Protein AF-A0A399P6M3-F1 (afdb_monomer_lite)

InterPro domains:
  IPR000073 Alpha/beta hydrolase fold-1 [PF12697] (4-163)
  IPR029058 Alpha/Beta hydrolase fold [G3DSA:3.40.50.1820] (1-167)
  IPR029058 Alpha/Beta hydrolase fold [SSF53474] (3-167)

Sequence (172 aa):
ADAVTRAVADAGVARPALAIGHSFGGIVLGEAFPERRPEVVVYVDAPLAPGGGGDPVEIQAAYERDRRNRTAEALRISRPEYSDRDREVEGRAAERFDPATAAALAAVPSYAWQPEPGSIVVRADPSRFVSAEEAARLAASGVDVRGIPGAAHSVWYSHFDAFTSALPEAFG

Foldseek 3Di:
DPVLQVVCVVVVCQEALEDEAAAVRLVSLLPHAPPHYHVAYEYQLYAQWQQAADDLVVQLVVLVVVLVQLALVNCVVVPVLFDSVVSHVSNVVSVVDRSNVVSVVRNPHTDRHADAARYEYEYEVCGPRQHPVNLVVNVVRRYHYHYDYPADSPRCRRPVPSVLVSCVVVND

Radius of gyration: 16.28 Å; chains: 1; bounding box: 40×36×37 Å

Structure (mmCIF, N/CA/C/O backbone):
data_AF-A0A399P6M3-F1
#
_entry.id   AF-A0A399P6M3-F1
#
loop_
_atom_site.group_PDB
_atom_site.id
_atom_site.type_symbol
_atom_site.label_atom_id
_atom_site.label_alt_id
_atom_site.label_comp_id
_atom_site.label_asym_id
_atom_site.label_entity_id
_atom_site.label_seq_id
_atom_site.pdbx_PDB_ins_code
_atom_site.Cartn_x
_atom_site.Cartn_y
_atom_site.Cartn_z
_atom_site.occupancy
_atom_site.B_iso_or_equiv
_atom_site.auth_seq_id
_atom_site.auth_comp_id
_atom_site.auth_asym_id
_atom_site.auth_atom_id
_atom_site.pdbx_PDB_model_num
ATOM 1 N N . ALA A 1 1 ? -11.723 11.426 -5.548 1.00 58.69 1 ALA A N 1
ATOM 2 C CA . ALA A 1 1 ? -13.081 11.084 -5.100 1.00 58.69 1 ALA A CA 1
ATOM 3 C C . ALA A 1 1 ? -13.962 10.457 -6.192 1.00 58.69 1 ALA A C 1
ATOM 5 O O . ALA A 1 1 ? -13.912 9.245 -6.357 1.00 58.69 1 ALA A O 1
ATOM 6 N N . ASP A 1 2 ? -14.719 11.231 -6.980 1.00 66.69 2 ASP A N 1
ATOM 7 C CA . ASP A 1 2 ? -15.943 10.758 -7.665 1.00 66.69 2 ASP A CA 1
ATOM 8 C C . ASP A 1 2 ? -15.811 9.519 -8.561 1.00 66.69 2 ASP A C 1
ATOM 10 O O . ASP A 1 2 ? -16.675 8.643 -8.535 1.00 66.69 2 ASP A O 1
ATOM 14 N N . ALA A 1 3 ? -14.744 9.423 -9.358 1.00 67.88 3 ALA A N 1
ATOM 15 C CA . ALA A 1 3 ? -14.532 8.274 -10.240 1.00 67.88 3 ALA A CA 1
ATOM 16 C C . ALA A 1 3 ? -14.269 6.976 -9.454 1.00 67.88 3 ALA A C 1
ATOM 18 O O . ALA A 1 3 ? -14.783 5.921 -9.817 1.00 67.88 3 ALA A O 1
ATOM 19 N N . VAL A 1 4 ? -13.514 7.066 -8.353 1.00 69.19 4 VAL A N 1
ATOM 20 C CA . VAL A 1 4 ? -13.221 5.935 -7.459 1.00 69.19 4 VAL A CA 1
ATOM 21 C C . VAL A 1 4 ? -14.487 5.493 -6.734 1.00 69.19 4 VAL A C 1
ATOM 23 O O . VAL A 1 4 ? -14.824 4.311 -6.745 1.00 69.19 4 VAL A O 1
ATOM 26 N N . THR A 1 5 ? -15.228 6.444 -6.164 1.00 71.69 5 THR A N 1
ATOM 27 C CA . THR A 1 5 ? -16.492 6.173 -5.470 1.00 71.69 5 THR A CA 1
ATOM 28 C C . THR A 1 5 ? -17.506 5.512 -6.403 1.00 71.69 5 THR A C 1
ATOM 30 O O . THR A 1 5 ? -18.138 4.526 -6.028 1.00 71.69 5 THR A O 1
ATOM 33 N N . ARG A 1 6 ? -17.626 6.001 -7.646 1.00 74.31 6 ARG A N 1
ATOM 34 C CA . ARG A 1 6 ? -18.516 5.414 -8.654 1.00 74.31 6 ARG A CA 1
ATOM 35 C C . ARG A 1 6 ? -18.097 3.997 -9.034 1.00 74.31 6 ARG A C 1
ATOM 37 O O . ARG A 1 6 ? -18.945 3.120 -9.034 1.00 74.31 6 ARG A O 1
ATOM 44 N N . ALA A 1 7 ? -16.810 3.754 -9.283 1.00 75.88 7 ALA A N 1
ATOM 45 C CA . ALA A 1 7 ? -16.322 2.420 -9.631 1.00 75.88 7 ALA A CA 1
ATOM 46 C C . ALA A 1 7 ? -16.613 1.381 -8.531 1.00 75.88 7 ALA A C 1
ATOM 48 O O . ALA A 1 7 ? -17.008 0.254 -8.827 1.00 75.88 7 ALA A O 1
ATOM 49 N N . VAL A 1 8 ? -16.462 1.764 -7.260 1.00 73.56 8 VAL A N 1
ATOM 50 C CA . VAL A 1 8 ? -16.793 0.897 -6.117 1.00 73.56 8 VAL A CA 1
ATOM 51 C C . VAL A 1 8 ? -18.305 0.680 -5.991 1.00 73.56 8 VAL A C 1
ATOM 53 O O . VAL A 1 8 ? -18.743 -0.445 -5.745 1.00 73.56 8 VAL A O 1
ATOM 56 N N . ALA A 1 9 ? -19.108 1.726 -6.202 1.00 76.25 9 ALA A N 1
ATOM 57 C CA . ALA A 1 9 ? -20.565 1.624 -6.193 1.00 76.25 9 ALA A CA 1
ATOM 58 C C . ALA A 1 9 ? -21.094 0.727 -7.329 1.00 76.25 9 ALA A C 1
ATOM 60 O O . ALA A 1 9 ? -21.944 -0.128 -7.083 1.00 76.25 9 ALA A O 1
ATOM 61 N N . ASP A 1 10 ? -20.549 0.867 -8.541 1.00 82.19 10 ASP A N 1
ATOM 62 C CA . ASP A 1 10 ? -20.900 0.065 -9.720 1.00 82.19 10 ASP A CA 1
ATOM 63 C C . ASP A 1 10 ? -20.536 -1.416 -9.532 1.00 82.19 10 ASP A C 1
ATOM 65 O O . ASP A 1 10 ? -21.224 -2.300 -10.042 1.00 82.19 10 ASP A O 1
ATOM 69 N N . ALA A 1 11 ? -19.498 -1.708 -8.740 1.00 78.50 11 ALA A N 1
ATOM 70 C CA . ALA A 1 11 ? -19.150 -3.069 -8.335 1.00 78.50 11 ALA A CA 1
ATOM 71 C C . ALA A 1 11 ? -20.144 -3.684 -7.322 1.00 78.50 11 ALA A C 1
ATOM 73 O O . ALA A 1 11 ? -19.997 -4.847 -6.947 1.00 78.50 11 ALA A O 1
ATOM 74 N N . GLY A 1 12 ? -21.149 -2.927 -6.862 1.00 77.81 12 GLY A N 1
ATOM 75 C CA . GLY A 1 12 ? -22.188 -3.394 -5.940 1.00 77.81 12 GLY A CA 1
ATOM 76 C C . GLY A 1 12 ? -21.738 -3.506 -4.480 1.00 77.81 12 GLY A C 1
ATOM 77 O O . GLY A 1 12 ? -22.454 -4.078 -3.654 1.00 77.81 12 GLY A O 1
ATOM 78 N N . VAL A 1 13 ? -20.568 -2.965 -4.129 1.00 72.19 13 VAL A N 1
ATOM 79 C CA . VAL A 1 13 ? -20.014 -3.041 -2.771 1.00 72.19 13 VAL A CA 1
ATOM 80 C C . VAL A 1 13 ? -20.572 -1.894 -1.928 1.00 72.19 13 VAL A C 1
ATOM 82 O O . VAL A 1 13 ? -20.032 -0.793 -1.899 1.00 72.19 13 VAL A O 1
ATOM 85 N N . ALA A 1 14 ? -21.688 -2.144 -1.240 1.00 70.62 14 ALA A N 1
ATOM 86 C CA . ALA A 1 14 ? -22.401 -1.094 -0.509 1.00 70.62 14 ALA A CA 1
ATOM 87 C C . ALA A 1 14 ? -21.795 -0.751 0.868 1.00 70.62 14 ALA A C 1
ATOM 89 O O . ALA A 1 14 ? -21.841 0.412 1.268 1.00 70.62 14 ALA A O 1
ATOM 90 N N . ARG A 1 15 ? -21.289 -1.751 1.606 1.00 78.44 15 ARG A N 1
ATOM 91 C CA . ARG A 1 15 ? -20.587 -1.600 2.896 1.00 78.44 15 ARG A CA 1
ATOM 92 C C . ARG A 1 15 ? -19.840 -2.902 3.223 1.00 78.44 15 ARG A C 1
ATOM 94 O O . ARG A 1 15 ? -20.458 -3.826 3.750 1.00 78.44 15 ARG A O 1
ATOM 101 N N . PRO A 1 16 ? -18.562 -3.035 2.851 1.00 85.56 16 PRO A N 1
ATOM 102 C CA . PRO A 1 16 ? -17.833 -4.268 3.107 1.00 85.56 16 PRO A CA 1
ATOM 103 C C . PRO A 1 16 ? -17.510 -4.385 4.604 1.00 85.56 16 PRO A C 1
ATOM 105 O O . PRO A 1 16 ? -17.270 -3.378 5.265 1.00 85.56 16 PRO A O 1
ATOM 108 N N . ALA A 1 17 ? -17.477 -5.605 5.140 1.00 89.94 17 ALA A N 1
ATOM 109 C CA . ALA A 1 17 ? -17.019 -5.829 6.516 1.00 89.94 17 ALA A CA 1
ATOM 110 C C . ALA A 1 17 ? -15.537 -5.439 6.678 1.00 89.94 17 ALA A C 1
ATOM 112 O O . ALA A 1 17 ? -15.135 -4.876 7.688 1.00 89.94 17 ALA A O 1
ATOM 113 N N . LEU A 1 18 ? -14.735 -5.659 5.636 1.00 92.00 18 LEU A N 1
ATOM 114 C CA . LEU A 1 18 ? -13.305 -5.392 5.613 1.00 92.00 18 LEU A CA 1
ATOM 115 C C . LEU A 1 18 ? -12.912 -4.771 4.275 1.00 92.00 18 LEU A C 1
ATOM 117 O O . LEU A 1 18 ? -13.342 -5.239 3.219 1.00 92.00 18 LEU A O 1
ATOM 121 N N . ALA A 1 19 ? -12.054 -3.758 4.313 1.00 92.25 19 ALA A N 1
ATOM 122 C CA . ALA A 1 19 ? -11.425 -3.209 3.125 1.00 92.25 19 ALA A CA 1
ATOM 123 C C . ALA A 1 19 ? -9.917 -3.044 3.335 1.00 92.25 19 ALA A C 1
ATOM 125 O O . ALA A 1 19 ? -9.482 -2.471 4.333 1.00 92.25 19 ALA A O 1
ATOM 126 N N . ILE A 1 20 ? -9.129 -3.544 2.379 1.00 94.12 20 ILE A N 1
ATOM 127 C CA . ILE A 1 20 ? -7.665 -3.505 2.413 1.00 94.12 20 ILE A CA 1
ATOM 128 C C . ILE A 1 20 ? -7.159 -2.760 1.178 1.00 94.12 20 ILE A C 1
ATOM 130 O O . ILE A 1 20 ? -7.497 -3.121 0.051 1.00 94.12 20 ILE A O 1
ATOM 134 N N . GLY A 1 21 ? -6.330 -1.740 1.387 1.00 92.50 21 GLY A N 1
ATOM 135 C CA . GLY A 1 21 ? -5.700 -0.965 0.324 1.00 92.50 21 GLY A CA 1
ATOM 136 C C . GLY A 1 21 ? -4.182 -0.982 0.455 1.00 92.50 21 GLY A C 1
ATOM 137 O O . GLY A 1 21 ? -3.642 -0.465 1.429 1.00 92.50 21 GLY A O 1
ATOM 138 N N . HIS A 1 22 ? -3.482 -1.553 -0.528 1.00 94.12 22 HIS A N 1
ATOM 139 C CA . HIS A 1 22 ? -2.015 -1.543 -0.582 1.00 94.12 22 HIS A CA 1
ATOM 140 C C . HIS A 1 22 ? -1.492 -0.421 -1.461 1.00 94.12 22 HIS A C 1
ATOM 142 O O . HIS A 1 22 ? -2.005 -0.229 -2.563 1.00 94.12 22 HIS A O 1
ATOM 148 N N . SER A 1 23 ? -0.424 0.253 -1.023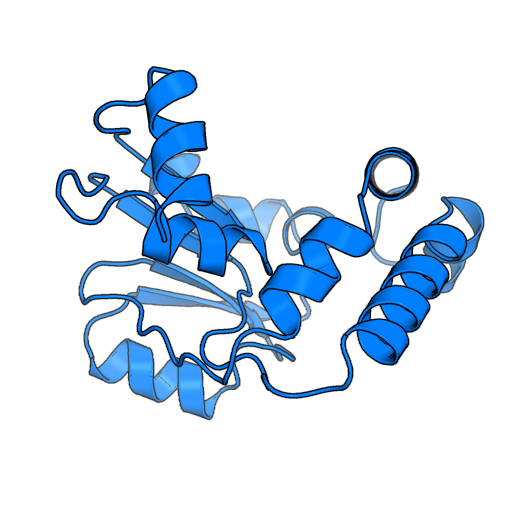 1.00 90.19 23 SER A N 1
ATOM 149 C CA . SER A 1 23 ? 0.267 1.253 -1.835 1.00 90.19 23 SER A CA 1
ATOM 150 C C . SER A 1 23 ? -0.736 2.285 -2.365 1.00 90.19 23 SER A C 1
ATOM 152 O O . SER A 1 23 ? -1.510 2.871 -1.609 1.00 90.19 23 SER A O 1
ATOM 154 N N . PHE A 1 24 ? -0.794 2.442 -3.681 1.00 83.25 24 PHE A N 1
ATOM 155 C CA . PHE A 1 24 ? -1.758 3.275 -4.373 1.00 83.25 24 PHE A CA 1
ATOM 156 C C . PHE A 1 24 ? -3.235 2.919 -4.076 1.00 83.25 24 PHE A C 1
ATOM 158 O O . PHE A 1 24 ? -4.084 3.801 -3.964 1.00 83.25 24 PHE A O 1
ATOM 165 N N . GLY A 1 25 ? -3.549 1.641 -3.854 1.00 86.00 25 GLY A N 1
ATOM 166 C CA . GLY A 1 25 ? -4.877 1.185 -3.438 1.00 86.00 25 GLY A CA 1
ATOM 167 C C . GLY A 1 25 ? -5.310 1.698 -2.059 1.00 86.00 25 GLY A C 1
ATOM 168 O O . GLY A 1 25 ? -6.507 1.773 -1.798 1.00 86.00 25 GLY A O 1
ATOM 169 N N . GLY A 1 26 ? -4.374 2.104 -1.192 1.00 87.69 26 GLY A N 1
ATOM 170 C CA . GLY A 1 26 ? -4.699 2.773 0.072 1.00 87.69 26 GLY A CA 1
ATOM 171 C C . GLY A 1 26 ? -5.315 4.159 -0.136 1.00 87.69 26 GLY A C 1
ATOM 172 O O . GLY A 1 26 ? -6.294 4.497 0.523 1.00 87.69 26 GLY A O 1
ATOM 173 N N . ILE A 1 27 ? -4.823 4.914 -1.126 1.00 81.00 27 ILE A N 1
ATOM 174 C CA . ILE A 1 27 ? -5.398 6.213 -1.513 1.00 81.00 27 ILE A CA 1
ATOM 175 C C . ILE A 1 27 ? -6.820 6.012 -2.047 1.00 81.00 27 ILE A C 1
ATOM 177 O O . ILE A 1 27 ? -7.755 6.690 -1.629 1.00 81.00 27 ILE A O 1
ATOM 181 N N . VAL A 1 28 ? -6.993 5.035 -2.945 1.00 81.38 28 VAL A N 1
ATOM 182 C CA . VAL A 1 28 ? -8.309 4.662 -3.491 1.00 81.38 28 VAL A CA 1
ATOM 183 C C . VAL A 1 28 ? -9.275 4.314 -2.356 1.00 81.38 28 VAL A C 1
ATOM 185 O O . VAL A 1 28 ? -10.414 4.773 -2.356 1.00 81.38 28 VAL A O 1
ATOM 188 N N . LEU A 1 29 ? -8.817 3.547 -1.364 1.00 84.81 29 LEU A N 1
ATOM 189 C CA . LEU A 1 29 ? -9.625 3.140 -0.221 1.00 84.81 29 LEU A CA 1
ATOM 190 C C . LEU A 1 29 ? -10.076 4.323 0.653 1.00 84.81 29 LEU A C 1
ATOM 192 O O . LEU A 1 29 ? -11.254 4.381 1.014 1.00 84.81 29 LEU A O 1
ATOM 196 N N . GLY A 1 30 ? -9.186 5.275 0.954 1.00 78.88 30 GLY A N 1
ATOM 197 C CA . GLY A 1 30 ? -9.536 6.471 1.734 1.00 78.88 30 GLY A CA 1
ATOM 198 C C . GLY A 1 30 ? -10.691 7.269 1.107 1.00 78.88 30 GLY A C 1
ATOM 199 O O . GLY A 1 30 ? -11.605 7.726 1.803 1.00 78.88 30 GLY A O 1
ATOM 200 N N . GLU A 1 31 ? -10.706 7.324 -0.225 1.00 78.50 31 GLU A N 1
ATOM 201 C CA . GLU A 1 31 ? -11.684 8.047 -1.047 1.00 78.50 31 GLU A CA 1
ATOM 202 C C . GLU A 1 31 ? -12.976 7.259 -1.334 1.00 78.50 31 GLU A C 1
ATOM 204 O O . GLU A 1 31 ? -14.007 7.846 -1.667 1.00 78.50 31 GLU A O 1
ATOM 209 N N . ALA A 1 32 ? -12.944 5.928 -1.250 1.00 77.94 32 ALA A N 1
ATOM 210 C CA . ALA A 1 32 ? -14.012 5.073 -1.772 1.00 77.94 32 ALA A CA 1
ATOM 211 C C . ALA A 1 32 ? -15.296 5.067 -0.927 1.00 77.94 32 ALA A C 1
ATOM 213 O O . ALA A 1 32 ? -16.378 4.846 -1.470 1.00 77.94 32 ALA A O 1
ATOM 214 N N . PHE A 1 33 ? -15.202 5.312 0.385 1.00 76.50 33 PHE A N 1
ATOM 215 C CA . PHE A 1 33 ? -16.311 5.066 1.321 1.00 76.50 33 PHE A CA 1
ATOM 216 C C . PHE A 1 33 ? -16.683 6.258 2.225 1.00 76.50 33 PHE A C 1
ATOM 218 O O . PHE A 1 33 ? -16.825 6.054 3.432 1.00 76.50 33 PHE A O 1
ATOM 225 N N . PRO A 1 34 ? -16.862 7.489 1.706 1.00 69.19 34 PRO A N 1
ATOM 226 C CA . PRO A 1 34 ? -17.077 8.677 2.540 1.00 69.19 34 PRO A CA 1
A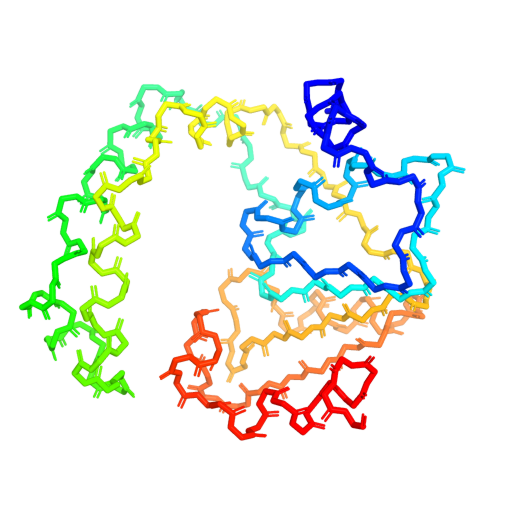TOM 227 C C . PRO A 1 34 ? -18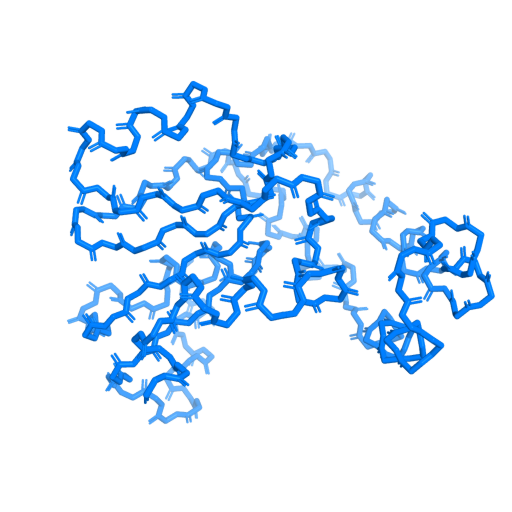.311 8.581 3.454 1.00 69.19 34 PRO A C 1
ATOM 229 O O . PRO A 1 34 ? -18.270 9.071 4.577 1.00 69.19 34 PRO A O 1
ATOM 232 N N . GLU A 1 35 ? -19.376 7.900 3.015 1.00 69.75 35 GLU A N 1
ATOM 233 C CA . GLU A 1 35 ? -20.656 7.814 3.743 1.00 69.75 35 GLU A CA 1
ATOM 234 C C . GLU A 1 35 ? -20.951 6.428 4.348 1.00 69.75 35 GLU A C 1
ATOM 236 O O . GLU A 1 35 ? -21.829 6.290 5.199 1.00 69.75 35 GLU A O 1
ATOM 241 N N . ARG A 1 36 ? -20.251 5.374 3.905 1.00 69.56 36 ARG A N 1
ATOM 242 C CA . ARG A 1 36 ? -20.524 3.973 4.284 1.00 69.56 36 ARG A CA 1
ATOM 243 C C . ARG A 1 36 ? -19.233 3.239 4.597 1.00 69.56 36 ARG A C 1
ATOM 245 O O . ARG A 1 36 ? -18.791 2.377 3.839 1.00 69.56 36 ARG A O 1
ATOM 252 N N . ARG A 1 37 ? -18.614 3.625 5.711 1.00 77.12 37 ARG A N 1
ATOM 253 C CA . ARG A 1 37 ? -17.315 3.085 6.104 1.00 77.12 37 ARG A CA 1
ATOM 254 C C . ARG A 1 37 ? -17.393 1.565 6.327 1.00 77.12 37 ARG A C 1
ATOM 256 O O . ARG A 1 37 ? -18.376 1.089 6.921 1.00 77.12 37 ARG A O 1
ATOM 263 N N . PRO A 1 38 ? -16.379 0.823 5.847 1.00 87.44 38 PRO A N 1
ATOM 264 C CA . PRO A 1 38 ? -16.175 -0.564 6.232 1.00 87.44 38 PRO A CA 1
ATOM 265 C C . PRO A 1 38 ? -16.076 -0.703 7.753 1.00 87.44 38 PRO A C 1
ATOM 267 O O . PRO A 1 38 ? -15.751 0.267 8.438 1.00 87.44 38 PRO A O 1
ATOM 270 N N . GLU A 1 39 ? -16.355 -1.893 8.281 1.00 89.50 39 GLU A N 1
ATOM 271 C CA . GLU A 1 39 ? -16.184 -2.147 9.720 1.00 89.50 39 GLU A CA 1
ATOM 272 C C . GLU A 1 39 ? -14.700 -2.173 10.095 1.00 89.50 39 GLU A C 1
ATOM 274 O O . GLU A 1 39 ? -14.314 -1.616 11.119 1.00 89.50 39 GLU A O 1
ATOM 279 N N . VAL A 1 40 ? -13.868 -2.745 9.220 1.00 93.31 40 VAL A N 1
ATOM 280 C CA . VAL A 1 40 ? -12.411 -2.761 9.349 1.00 93.31 40 VAL A CA 1
ATOM 281 C C . VAL A 1 40 ? -11.775 -2.160 8.099 1.00 93.31 40 VAL A C 1
ATOM 283 O O . VAL A 1 40 ? -12.072 -2.556 6.968 1.00 93.31 40 VAL A O 1
ATOM 286 N N . VAL A 1 41 ? -10.870 -1.205 8.302 1.00 94.19 41 VAL A N 1
ATOM 287 C CA . VAL A 1 41 ? -10.121 -0.536 7.233 1.00 94.19 41 VAL A CA 1
ATOM 288 C C . VAL A 1 41 ? -8.635 -0.760 7.462 1.00 94.19 41 VAL A C 1
ATOM 290 O O . VAL A 1 41 ? -8.114 -0.440 8.530 1.00 94.19 41 VAL A O 1
ATOM 293 N N . VAL A 1 42 ? -7.958 -1.301 6.452 1.00 95.75 42 VAL A N 1
ATOM 294 C CA . VAL A 1 42 ? -6.542 -1.658 6.526 1.00 95.75 42 VAL A CA 1
ATOM 295 C C . VAL A 1 42 ? -5.778 -1.001 5.389 1.00 95.75 42 VAL A C 1
ATOM 297 O O . VAL A 1 42 ? -6.077 -1.204 4.211 1.00 95.75 42 VAL A O 1
ATOM 300 N N . TYR A 1 43 ? -4.733 -0.268 5.740 1.00 95.31 43 TYR A N 1
ATOM 301 C CA . TYR A 1 43 ? -3.812 0.327 4.786 1.00 95.31 43 TYR A CA 1
ATOM 302 C C . TYR A 1 43 ? -2.478 -0.403 4.849 1.00 95.31 43 TYR A C 1
ATOM 304 O O . TYR A 1 43 ? -1.854 -0.481 5.905 1.00 95.31 43 TYR A O 1
ATOM 312 N N . VAL A 1 44 ? -2.039 -0.951 3.719 1.00 97.31 44 VAL A N 1
ATOM 313 C CA . VAL A 1 44 ? -0.802 -1.731 3.635 1.00 97.31 44 VAL A CA 1
ATOM 314 C C . VAL A 1 44 ? 0.257 -0.918 2.902 1.00 97.31 44 VAL A C 1
ATOM 316 O O . VAL A 1 44 ? 0.173 -0.715 1.693 1.00 97.31 44 VAL A O 1
ATOM 319 N N . ASP A 1 45 ? 1.248 -0.440 3.646 1.00 95.69 45 ASP A N 1
ATOM 320 C CA . ASP A 1 45 ? 2.414 0.307 3.167 1.00 95.69 45 ASP A CA 1
ATOM 321 C C . ASP A 1 45 ? 2.051 1.434 2.175 1.00 95.69 45 ASP A C 1
ATOM 323 O O . ASP A 1 45 ? 2.712 1.640 1.156 1.00 95.69 45 ASP A O 1
ATOM 327 N N . ALA A 1 46 ? 0.939 2.124 2.446 1.00 92.06 46 ALA A N 1
ATOM 328 C CA . ALA A 1 46 ? 0.359 3.132 1.569 1.00 92.06 46 ALA A CA 1
ATOM 329 C C . ALA A 1 46 ? 0.966 4.526 1.816 1.00 92.06 46 ALA A C 1
ATOM 331 O O . ALA A 1 46 ? 1.168 4.907 2.970 1.00 92.06 46 ALA A O 1
ATOM 332 N N . PRO A 1 47 ? 1.234 5.322 0.764 1.00 86.50 47 PRO A N 1
ATOM 333 C CA . PRO A 1 47 ? 1.651 6.709 0.929 1.00 86.50 47 PRO A CA 1
ATOM 334 C C . PRO A 1 47 ? 0.491 7.563 1.460 1.00 86.50 47 PRO A C 1
ATOM 336 O O . PRO A 1 47 ? -0.551 7.683 0.813 1.00 86.50 47 PRO A O 1
ATOM 339 N N . LEU A 1 48 ? 0.694 8.173 2.629 1.00 79.06 48 LEU A N 1
ATOM 340 C CA . LEU A 1 48 ? -0.303 9.023 3.304 1.00 79.06 48 LEU A CA 1
ATOM 341 C C . LEU A 1 48 ? -0.218 10.488 2.866 1.00 79.06 48 LEU A C 1
ATOM 343 O O . LEU A 1 48 ? -1.216 11.197 2.787 1.00 79.06 48 LEU A O 1
ATOM 347 N N . ALA A 1 49 ? 0.990 10.920 2.512 1.00 75.06 49 ALA A N 1
ATOM 348 C CA . ALA A 1 49 ? 1.267 12.205 1.891 1.00 75.06 49 ALA A CA 1
ATOM 349 C C . ALA A 1 49 ? 2.073 11.965 0.607 1.00 75.06 49 ALA A C 1
ATOM 351 O O . ALA A 1 49 ? 3.287 12.190 0.591 1.00 75.06 49 ALA A O 1
ATOM 352 N N . PRO A 1 50 ? 1.451 11.429 -0.462 1.00 65.69 50 PRO A N 1
ATOM 353 C CA . PRO A 1 50 ? 2.137 11.320 -1.740 1.00 65.69 50 PRO A CA 1
ATOM 354 C C . PRO A 1 50 ? 2.604 12.718 -2.163 1.00 65.69 50 PRO A C 1
ATOM 356 O O . PRO A 1 50 ? 1.849 13.689 -2.082 1.00 65.69 50 PRO A O 1
ATOM 359 N N . GLY A 1 51 ? 3.868 12.828 -2.579 1.00 62.62 51 GLY A N 1
ATOM 360 C CA . GLY A 1 51 ? 4.396 14.053 -3.170 1.00 62.62 51 GLY A CA 1
ATOM 361 C C . GLY A 1 51 ? 3.655 14.327 -4.474 1.00 62.62 51 GLY A C 1
ATOM 362 O O . GLY A 1 51 ? 4.008 13.766 -5.505 1.00 62.62 51 GLY A O 1
ATOM 363 N N . GLY A 1 52 ? 2.586 15.115 -4.400 1.00 63.34 52 GLY A N 1
ATOM 364 C CA . GLY A 1 52 ? 1.818 15.542 -5.562 1.00 63.34 52 GLY A CA 1
ATOM 365 C C . GLY A 1 52 ? 2.512 16.676 -6.314 1.00 63.34 52 GLY A C 1
ATOM 366 O O . GLY A 1 52 ? 3.492 17.256 -5.843 1.00 63.34 52 GLY A O 1
ATOM 367 N N . GLY A 1 53 ? 1.973 17.017 -7.484 1.00 62.91 53 GLY A N 1
ATOM 368 C CA . GLY A 1 53 ? 2.398 18.190 -8.257 1.00 62.91 53 GLY A CA 1
ATOM 369 C C . GLY A 1 53 ? 3.635 18.004 -9.143 1.00 62.91 53 GLY A C 1
ATOM 370 O O . GLY A 1 53 ? 4.166 18.996 -9.638 1.00 62.91 53 GLY A O 1
ATOM 371 N N . GLY A 1 54 ? 4.095 16.768 -9.357 1.00 72.69 54 GLY A N 1
ATOM 372 C CA . GLY A 1 54 ? 5.054 16.472 -10.427 1.00 72.69 54 GLY A CA 1
ATOM 373 C C . GLY A 1 54 ? 4.406 16.560 -11.813 1.00 72.69 54 GLY A C 1
ATOM 374 O O . GLY A 1 54 ? 3.181 16.489 -11.932 1.00 72.69 54 GLY A O 1
ATOM 375 N N . ASP A 1 55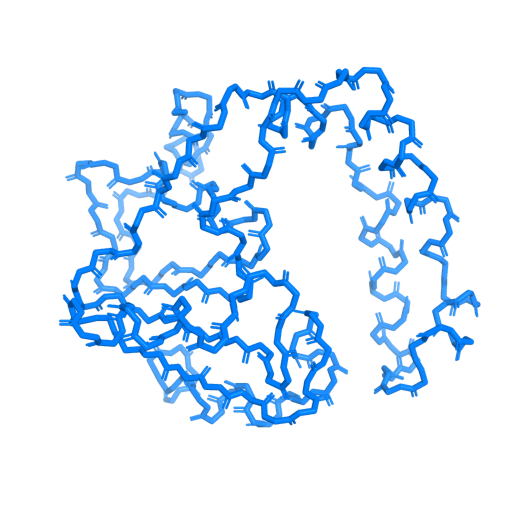 ? 5.218 16.703 -12.864 1.00 84.38 55 ASP A N 1
ATOM 376 C CA . ASP A 1 55 ? 4.724 16.700 -14.244 1.00 84.38 55 ASP A CA 1
ATOM 377 C C . ASP A 1 55 ? 4.061 15.337 -14.554 1.00 84.38 55 ASP A C 1
ATOM 379 O O . ASP A 1 55 ? 4.737 14.302 -14.491 1.00 84.38 55 ASP A O 1
ATOM 383 N N . PRO A 1 56 ? 2.755 15.299 -14.897 1.00 83.12 56 PRO A N 1
ATOM 384 C CA . PRO A 1 56 ? 2.057 14.060 -15.232 1.00 83.12 56 PRO A CA 1
ATOM 385 C C . PRO A 1 56 ? 2.757 13.239 -16.323 1.00 83.12 56 PRO A C 1
ATOM 387 O O . PRO A 1 56 ? 2.713 12.010 -16.282 1.00 83.12 56 PRO A O 1
ATOM 390 N N . VAL A 1 57 ? 3.416 13.896 -17.285 1.00 88.88 57 VAL A N 1
ATOM 391 C CA . VAL A 1 57 ? 4.143 13.233 -18.377 1.00 88.88 57 VAL A CA 1
ATOM 392 C C . VAL A 1 57 ? 5.376 12.511 -17.840 1.00 88.88 57 VAL A C 1
ATOM 394 O O . VAL A 1 57 ? 5.622 11.355 -18.191 1.00 88.88 57 VAL A O 1
ATOM 397 N N . GLU A 1 58 ? 6.132 13.156 -16.952 1.00 91.00 58 GLU A N 1
ATOM 398 C CA . GLU A 1 58 ? 7.312 12.556 -16.325 1.00 91.00 58 GLU A CA 1
ATOM 399 C C . GLU A 1 58 ? 6.926 11.392 -15.406 1.00 91.00 58 GLU A C 1
ATOM 401 O O . GLU A 1 58 ? 7.544 10.323 -15.458 1.00 91.00 58 GLU A O 1
ATOM 406 N N . ILE A 1 59 ? 5.860 11.562 -14.618 1.00 88.25 59 ILE A N 1
ATOM 407 C CA . ILE A 1 59 ? 5.325 10.520 -13.736 1.00 88.25 59 ILE A CA 1
ATOM 408 C C . ILE A 1 59 ? 4.848 9.315 -14.558 1.00 88.25 59 ILE A C 1
ATOM 410 O O . ILE A 1 59 ? 5.185 8.172 -14.237 1.00 88.25 59 ILE A O 1
ATOM 414 N N . GLN A 1 60 ? 4.107 9.544 -15.646 1.00 92.69 60 GLN A N 1
ATOM 415 C CA . GLN A 1 60 ? 3.666 8.465 -16.528 1.00 92.69 60 GLN A CA 1
ATOM 416 C C . GLN A 1 60 ? 4.860 7.728 -17.138 1.00 92.69 60 GLN A C 1
ATOM 418 O O . GLN A 1 60 ? 4.901 6.497 -17.106 1.00 92.69 60 GLN A O 1
ATOM 423 N N . ALA A 1 61 ? 5.861 8.454 -17.638 1.00 94.38 61 ALA A N 1
ATOM 424 C CA . ALA A 1 61 ? 7.063 7.850 -18.203 1.00 94.38 61 ALA A CA 1
ATOM 425 C C . ALA A 1 61 ? 7.835 7.008 -17.168 1.00 94.38 61 ALA A C 1
ATOM 427 O O . ALA A 1 61 ? 8.387 5.956 -17.513 1.00 94.38 61 ALA A O 1
ATOM 428 N N . ALA A 1 62 ? 7.862 7.434 -15.900 1.00 91.81 62 ALA A N 1
ATOM 429 C CA . ALA A 1 62 ? 8.427 6.653 -14.802 1.00 91.81 62 ALA A CA 1
ATOM 430 C C . ALA A 1 62 ? 7.637 5.354 -14.572 1.00 91.81 62 ALA A C 1
ATOM 432 O O . ALA A 1 62 ? 8.224 4.272 -14.602 1.00 91.81 62 ALA A O 1
ATOM 433 N N . TYR A 1 63 ? 6.309 5.428 -14.462 1.00 92.06 63 TYR A N 1
ATOM 434 C CA . TYR A 1 63 ? 5.462 4.245 -14.289 1.00 92.06 63 TYR A CA 1
ATOM 435 C C . TYR A 1 63 ? 5.507 3.279 -15.478 1.00 92.06 63 TYR A C 1
ATOM 437 O O . TYR A 1 63 ? 5.468 2.061 -15.293 1.00 92.06 63 TYR A O 1
ATOM 445 N N . GLU A 1 64 ? 5.635 3.785 -16.702 1.00 95.81 64 GLU A N 1
ATOM 446 C CA . GLU A 1 64 ? 5.852 2.949 -17.881 1.00 95.81 64 GLU A CA 1
ATOM 447 C C . GLU A 1 64 ? 7.188 2.205 -17.814 1.00 95.81 64 GLU A C 1
ATOM 449 O O . GLU A 1 64 ? 7.273 1.037 -18.195 1.00 95.81 64 GLU A O 1
ATOM 454 N N . ARG A 1 65 ? 8.246 2.863 -17.335 1.00 95.31 65 ARG A N 1
ATOM 455 C CA . ARG A 1 65 ? 9.557 2.235 -17.141 1.00 95.31 65 ARG A CA 1
ATOM 456 C C . ARG A 1 65 ? 9.490 1.153 -16.067 1.00 95.31 65 ARG A C 1
ATOM 458 O O . ARG A 1 65 ? 9.952 0.042 -16.311 1.00 95.31 65 ARG A O 1
ATOM 465 N N . ASP A 1 66 ? 8.846 1.443 -14.940 1.00 91.94 66 ASP A N 1
ATOM 466 C CA . ASP A 1 66 ? 8.627 0.480 -13.856 1.00 91.94 66 ASP A CA 1
ATOM 467 C C . ASP A 1 66 ? 7.816 -0.729 -14.323 1.00 91.94 66 ASP A C 1
ATOM 469 O O . ASP A 1 66 ? 8.117 -1.865 -13.959 1.00 91.94 66 ASP A O 1
ATOM 473 N N . ARG A 1 67 ? 6.793 -0.504 -15.154 1.00 94.62 67 ARG A N 1
ATOM 474 C CA . ARG A 1 67 ? 6.017 -1.574 -15.788 1.00 94.62 67 ARG A CA 1
ATOM 475 C C . ARG A 1 67 ? 6.891 -2.448 -16.687 1.00 94.62 67 ARG A C 1
ATOM 477 O O . ARG A 1 67 ? 6.867 -3.663 -16.536 1.00 94.62 67 ARG A O 1
ATOM 484 N N . ARG A 1 68 ? 7.677 -1.852 -17.593 1.00 94.94 68 ARG A N 1
ATOM 485 C CA . ARG A 1 68 ? 8.564 -2.600 -18.510 1.00 94.94 68 ARG A CA 1
ATOM 486 C C . ARG A 1 68 ? 9.637 -3.400 -17.765 1.00 94.94 68 ARG A C 1
ATOM 488 O O . ARG A 1 68 ? 10.019 -4.471 -18.222 1.00 94.94 68 ARG A O 1
ATOM 495 N N . ASN A 1 69 ? 10.107 -2.889 -16.627 1.00 94.00 69 ASN A N 1
ATOM 496 C CA . ASN A 1 69 ? 11.169 -3.512 -15.840 1.00 94.00 69 ASN A CA 1
ATOM 497 C C . ASN A 1 69 ? 10.668 -4.545 -14.820 1.00 94.00 69 ASN A C 1
ATOM 499 O O . ASN A 1 69 ? 11.479 -5.296 -14.286 1.00 94.00 69 ASN A O 1
ATOM 503 N N . ARG A 1 70 ? 9.362 -4.635 -14.546 1.00 94.12 70 ARG A N 1
ATOM 504 C CA . ARG A 1 70 ? 8.784 -5.678 -13.682 1.00 94.12 70 ARG A CA 1
ATOM 505 C C . ARG A 1 70 ? 8.491 -6.949 -14.472 1.00 94.12 70 ARG A C 1
ATOM 507 O O . ARG A 1 70 ? 7.349 -7.356 -14.628 1.00 94.12 70 ARG A O 1
ATOM 514 N N . THR A 1 71 ? 9.541 -7.587 -14.972 1.00 95.81 71 THR A N 1
ATOM 515 C CA . THR A 1 71 ? 9.464 -8.945 -15.534 1.00 95.81 71 THR A CA 1
ATOM 516 C C . THR A 1 71 ? 9.916 -9.966 -14.495 1.00 95.81 71 THR A C 1
ATOM 518 O O . THR A 1 71 ? 10.676 -9.626 -13.591 1.00 95.81 71 THR A O 1
ATOM 521 N N . ALA A 1 72 ? 9.502 -11.230 -14.624 1.00 93.50 72 ALA A N 1
ATOM 522 C CA . ALA A 1 72 ? 9.937 -12.280 -13.696 1.00 93.50 72 ALA A CA 1
ATOM 523 C C . ALA A 1 72 ? 11.475 -12.411 -13.637 1.00 93.50 72 ALA A C 1
ATOM 525 O O . ALA A 1 72 ? 12.037 -12.597 -12.560 1.00 93.50 72 ALA A O 1
ATOM 526 N N . GLU A 1 73 ? 12.155 -12.239 -14.776 1.00 93.94 73 GLU A N 1
ATOM 527 C CA . GLU A 1 73 ? 13.621 -12.249 -14.868 1.00 93.94 73 GLU A CA 1
ATOM 528 C C . GLU A 1 73 ? 14.252 -11.088 -14.091 1.00 93.94 73 GLU A C 1
ATOM 530 O O . GLU A 1 73 ? 15.107 -11.291 -13.231 1.00 93.94 73 GLU A O 1
ATOM 535 N N . ALA A 1 74 ? 13.784 -9.863 -14.335 1.00 95.31 74 ALA A N 1
ATOM 536 C CA . ALA A 1 74 ? 14.291 -8.682 -13.643 1.00 95.31 74 ALA A CA 1
ATOM 537 C C . ALA A 1 74 ? 13.979 -8.716 -12.136 1.00 95.31 74 ALA A C 1
ATOM 539 O O . ALA A 1 74 ? 14.791 -8.281 -11.313 1.00 95.31 74 ALA A O 1
ATOM 540 N N . LEU A 1 75 ? 12.826 -9.270 -11.753 1.00 94.56 75 LEU A N 1
ATOM 541 C CA . LEU A 1 75 ? 12.440 -9.475 -10.358 1.00 94.56 75 LEU A CA 1
ATOM 542 C C . LEU A 1 75 ? 13.280 -10.556 -9.674 1.00 94.56 75 LEU A C 1
ATOM 544 O O . LEU A 1 75 ? 13.500 -10.458 -8.473 1.00 94.56 75 LEU A O 1
ATOM 548 N N . ARG A 1 76 ? 13.826 -11.540 -10.397 1.00 93.62 76 ARG A N 1
ATOM 549 C CA . ARG A 1 76 ? 14.778 -12.497 -9.806 1.00 93.62 76 ARG A CA 1
ATOM 550 C C . ARG A 1 76 ? 16.038 -11.811 -9.284 1.00 93.62 76 ARG A C 1
ATOM 552 O O . ARG A 1 76 ? 16.548 -12.191 -8.237 1.00 93.62 76 ARG A O 1
ATOM 559 N N . ILE A 1 77 ? 16.505 -10.785 -9.993 1.00 93.25 77 ILE A N 1
ATOM 560 C CA . ILE A 1 77 ? 17.696 -10.013 -9.620 1.00 93.25 77 ILE A CA 1
ATOM 561 C C . ILE A 1 77 ? 17.351 -8.976 -8.546 1.00 93.25 77 ILE A C 1
ATOM 563 O O . ILE A 1 77 ? 18.063 -8.839 -7.556 1.00 93.25 77 ILE A O 1
ATOM 567 N N . SER A 1 78 ? 16.264 -8.229 -8.749 1.00 90.88 78 SER A N 1
ATOM 568 C CA . SER A 1 78 ? 15.916 -7.077 -7.905 1.00 90.88 78 SER A CA 1
ATOM 569 C C . SER A 1 78 ? 15.111 -7.420 -6.647 1.00 90.88 78 SER A C 1
ATOM 571 O O . SER A 1 78 ? 15.054 -6.593 -5.739 1.00 90.88 78 SER A O 1
ATOM 573 N N . ARG A 1 79 ? 14.485 -8.604 -6.594 1.00 91.25 79 ARG A N 1
ATOM 574 C CA . ARG A 1 79 ? 13.659 -9.116 -5.485 1.00 91.25 79 ARG A CA 1
ATOM 575 C C . ARG A 1 79 ? 14.052 -10.561 -5.154 1.00 91.25 79 ARG A C 1
ATOM 577 O O . ARG A 1 79 ? 13.284 -11.495 -5.431 1.00 91.25 79 ARG A O 1
ATOM 584 N N . PRO A 1 80 ? 15.266 -10.795 -4.623 1.00 90.06 80 PRO A N 1
ATOM 585 C CA . PRO A 1 80 ? 15.715 -12.138 -4.255 1.00 90.06 80 PRO A CA 1
ATOM 586 C C . PRO A 1 80 ? 14.786 -12.820 -3.236 1.00 90.06 80 PRO A C 1
ATOM 588 O O . PRO A 1 80 ? 14.681 -14.043 -3.243 1.00 90.06 80 PRO A O 1
ATOM 591 N N . GLU A 1 81 ? 14.068 -12.040 -2.428 1.00 87.81 81 GLU A N 1
ATOM 592 C CA . GLU A 1 81 ? 13.140 -12.494 -1.394 1.00 87.81 81 GLU A CA 1
ATOM 593 C C . GLU A 1 81 ? 11.808 -13.049 -1.924 1.00 87.81 81 GLU A C 1
ATOM 595 O O . GLU A 1 81 ? 11.109 -13.738 -1.190 1.00 87.81 81 GLU A O 1
ATOM 600 N N . TYR A 1 82 ? 11.447 -12.786 -3.184 1.00 93.44 82 TYR A N 1
ATOM 601 C CA . TYR A 1 82 ? 10.195 -13.298 -3.757 1.00 93.44 82 TYR A CA 1
ATOM 602 C C . TYR A 1 82 ? 10.348 -14.756 -4.183 1.00 93.44 82 TYR A C 1
ATOM 604 O O . TYR A 1 82 ? 11.401 -15.162 -4.677 1.00 93.44 82 TYR A O 1
ATOM 612 N N . SER A 1 83 ? 9.284 -15.549 -4.072 1.00 93.81 83 SER A N 1
ATOM 613 C CA . SER A 1 83 ? 9.268 -16.861 -4.718 1.00 93.81 83 SER A CA 1
ATOM 614 C C . SER A 1 83 ? 9.207 -16.709 -6.245 1.00 93.81 83 SER A C 1
ATOM 616 O O . SER A 1 83 ? 8.787 -15.675 -6.770 1.00 93.81 83 SER A O 1
ATOM 618 N N . ASP A 1 84 ? 9.575 -17.751 -6.996 1.00 95.12 84 ASP A N 1
ATOM 619 C CA . ASP A 1 84 ? 9.413 -17.730 -8.458 1.00 95.12 84 ASP A CA 1
ATOM 620 C C . ASP A 1 84 ? 7.952 -17.523 -8.866 1.00 95.12 84 ASP A C 1
ATOM 622 O O . ASP A 1 84 ? 7.661 -16.790 -9.814 1.00 95.12 84 ASP A O 1
ATOM 626 N N . ARG A 1 85 ? 7.020 -18.078 -8.084 1.00 95.12 85 ARG A N 1
ATOM 627 C CA . ARG A 1 85 ? 5.592 -17.881 -8.304 1.00 95.12 85 ARG A CA 1
ATOM 628 C C . ARG A 1 85 ? 5.187 -16.416 -8.143 1.00 95.12 85 ARG A C 1
ATOM 630 O O . ARG A 1 85 ? 4.448 -15.904 -8.983 1.00 95.12 85 ARG A O 1
ATOM 637 N N . ASP A 1 86 ? 5.671 -15.742 -7.107 1.00 95.50 86 ASP A N 1
ATOM 638 C CA . ASP A 1 86 ? 5.349 -14.334 -6.850 1.00 95.50 86 ASP A CA 1
ATOM 639 C C . ASP A 1 86 ? 5.922 -13.420 -7.931 1.00 95.50 86 ASP A C 1
ATOM 641 O O . ASP A 1 86 ? 5.245 -12.504 -8.393 1.00 95.50 86 ASP A O 1
ATOM 645 N N . ARG A 1 87 ? 7.131 -13.718 -8.420 1.00 95.38 87 ARG A N 1
ATOM 646 C CA . ARG A 1 87 ? 7.751 -12.994 -9.543 1.00 95.38 87 ARG A CA 1
ATOM 647 C C . ARG A 1 87 ? 6.912 -13.087 -10.812 1.00 95.38 87 ARG A C 1
ATOM 649 O O . ARG A 1 87 ? 6.729 -12.089 -11.508 1.00 95.38 87 ARG A O 1
ATOM 656 N N . GLU A 1 88 ? 6.378 -14.267 -11.116 1.00 95.75 88 GLU A N 1
ATOM 657 C CA . GLU A 1 88 ? 5.471 -14.439 -12.250 1.00 95.75 88 GLU A CA 1
ATOM 658 C C . GLU A 1 88 ? 4.148 -13.687 -12.067 1.00 95.75 88 GLU A C 1
ATOM 660 O O . GLU A 1 88 ? 3.626 -13.108 -13.022 1.00 95.75 88 GLU A O 1
ATOM 665 N N . VAL A 1 89 ? 3.565 -13.735 -10.863 1.00 94.88 89 VAL A N 1
ATOM 666 C CA . VAL A 1 89 ? 2.311 -13.032 -10.555 1.00 94.88 89 VAL A CA 1
ATOM 667 C C . VAL A 1 89 ? 2.509 -11.526 -10.686 1.00 94.88 89 VAL A C 1
ATOM 669 O O . VAL A 1 89 ? 1.727 -10.884 -11.385 1.00 94.88 89 VAL A O 1
ATOM 672 N N . GLU A 1 90 ? 3.571 -10.980 -10.095 1.00 94.44 90 GLU A N 1
ATOM 673 C CA . GLU A 1 90 ? 3.902 -9.557 -10.177 1.00 94.44 90 GLU A CA 1
ATOM 674 C C . GLU A 1 90 ? 4.184 -9.125 -11.620 1.00 94.44 90 GLU A C 1
ATOM 676 O O . GLU A 1 90 ? 3.691 -8.085 -12.052 1.00 94.44 90 GLU A O 1
ATOM 681 N N . GLY A 1 91 ? 4.889 -9.945 -12.408 1.00 95.38 91 GLY A N 1
ATOM 682 C CA . GLY A 1 91 ? 5.108 -9.660 -13.827 1.00 95.38 91 GLY A CA 1
ATOM 683 C C . GLY A 1 91 ? 3.803 -9.568 -14.622 1.00 95.38 91 GLY A C 1
ATOM 684 O O . GLY A 1 91 ? 3.567 -8.597 -15.342 1.00 95.38 91 GLY A O 1
ATOM 685 N N . ARG A 1 92 ? 2.886 -10.520 -14.416 1.00 95.38 92 ARG A N 1
ATOM 686 C CA . ARG A 1 92 ? 1.546 -10.486 -15.030 1.00 95.38 92 ARG A CA 1
ATOM 687 C C . ARG A 1 92 ? 0.684 -9.324 -14.530 1.00 95.38 92 ARG A C 1
ATOM 689 O O . ARG A 1 92 ? -0.200 -8.866 -15.259 1.00 95.38 92 ARG A O 1
ATOM 696 N N . ALA A 1 93 ? 0.880 -8.878 -13.291 1.00 92.69 93 ALA A N 1
ATOM 697 C CA . ALA A 1 93 ? 0.212 -7.695 -12.759 1.00 92.69 93 ALA A CA 1
ATOM 698 C C . ALA A 1 93 ? 0.746 -6.426 -13.437 1.00 92.69 93 ALA A C 1
ATOM 700 O O . ALA A 1 93 ? -0.044 -5.601 -13.895 1.00 92.69 93 ALA A O 1
ATOM 701 N N . ALA A 1 94 ? 2.067 -6.310 -13.603 1.00 93.75 94 ALA A N 1
ATOM 702 C CA . ALA A 1 94 ? 2.698 -5.204 -14.315 1.00 93.75 94 ALA A CA 1
ATOM 703 C C . ALA A 1 94 ? 2.231 -5.114 -15.779 1.00 93.75 94 ALA A C 1
ATOM 705 O O . ALA A 1 94 ? 1.933 -4.024 -16.260 1.00 93.75 94 ALA A O 1
ATOM 706 N N . GLU A 1 95 ? 2.060 -6.238 -16.480 1.00 94.31 95 GLU A N 1
ATOM 707 C CA . GLU A 1 95 ? 1.509 -6.257 -17.846 1.00 94.31 95 GLU A CA 1
ATOM 708 C C . GLU A 1 95 ? 0.125 -5.601 -17.956 1.00 94.31 95 GLU A C 1
ATOM 710 O O . GLU A 1 95 ? -0.168 -4.987 -18.982 1.00 94.31 95 GLU A O 1
ATOM 715 N N . ARG A 1 96 ? -0.704 -5.702 -16.910 1.00 93.31 96 ARG A N 1
ATOM 716 C CA . ARG A 1 96 ? -2.064 -5.134 -16.852 1.00 93.31 96 ARG A CA 1
ATOM 717 C C . ARG A 1 96 ? -2.122 -3.750 -16.211 1.00 93.31 96 ARG A C 1
ATOM 719 O O . ARG A 1 96 ? -3.158 -3.099 -16.284 1.00 93.31 96 ARG A O 1
ATOM 726 N N . PHE A 1 97 ? -1.043 -3.320 -15.566 1.00 90.62 97 PHE A N 1
ATOM 727 C CA . PHE A 1 97 ? -0.967 -2.018 -14.927 1.00 90.62 97 PHE A CA 1
ATOM 728 C C . PHE A 1 97 ? -1.080 -0.911 -15.978 1.00 90.62 97 PHE A C 1
ATOM 730 O O . PHE A 1 97 ? -0.374 -0.951 -16.988 1.00 90.62 97 PHE A O 1
ATOM 737 N N . ASP A 1 98 ? -1.943 0.073 -15.725 1.00 91.19 98 ASP A N 1
ATOM 738 C CA . ASP A 1 98 ? -2.114 1.247 -16.579 1.00 91.19 98 ASP A CA 1
ATOM 739 C C . ASP A 1 98 ? -1.342 2.455 -16.012 1.00 91.19 98 ASP A C 1
ATOM 741 O O . ASP A 1 98 ? -1.779 3.060 -15.026 1.00 91.19 98 ASP A O 1
ATOM 745 N N . PRO A 1 99 ? -0.196 2.831 -16.615 1.00 91.31 99 PRO A N 1
ATOM 746 C CA . PRO A 1 99 ? 0.611 3.954 -16.147 1.00 91.31 99 PRO A CA 1
ATOM 747 C C . PRO A 1 99 ? -0.118 5.295 -16.216 1.00 91.31 99 PRO A C 1
ATOM 749 O O . PRO A 1 99 ? 0.146 6.155 -15.379 1.00 91.31 99 PRO A O 1
ATOM 752 N N . ALA A 1 100 ? -1.027 5.476 -17.181 1.00 89.69 100 ALA A N 1
ATOM 753 C CA . ALA A 1 100 ? -1.755 6.729 -17.352 1.00 89.69 100 ALA A CA 1
ATOM 754 C C . ALA A 1 100 ? -2.702 6.983 -16.172 1.00 89.69 100 ALA A C 1
ATOM 756 O O . ALA A 1 100 ? -2.668 8.062 -15.582 1.00 89.69 100 ALA A O 1
ATOM 757 N N . THR A 1 101 ? -3.480 5.974 -15.761 1.00 84.00 101 THR A N 1
ATOM 758 C CA . THR A 1 101 ? -4.342 6.070 -14.571 1.00 84.00 101 THR A CA 1
ATOM 759 C C . THR A 1 101 ? -3.536 6.373 -13.305 1.00 84.00 101 THR A C 1
ATOM 761 O O . THR A 1 101 ? -3.909 7.258 -12.533 1.00 84.00 101 THR A O 1
ATOM 764 N N . ALA A 1 102 ? -2.411 5.683 -13.093 1.00 82.81 102 ALA A N 1
ATOM 765 C CA . ALA A 1 102 ? -1.567 5.914 -11.920 1.00 82.81 102 ALA A CA 1
ATOM 766 C C . ALA A 1 102 ? -0.944 7.321 -11.916 1.00 82.81 102 ALA A C 1
ATOM 768 O O . ALA A 1 102 ? -0.941 7.992 -10.885 1.00 82.81 102 ALA A O 1
ATOM 769 N N . ALA A 1 103 ? -0.466 7.792 -13.072 1.00 84.50 103 ALA A N 1
ATOM 770 C CA . ALA A 1 103 ? 0.112 9.123 -13.216 1.00 84.50 103 ALA A CA 1
ATOM 771 C C . ALA A 1 103 ? -0.918 10.234 -13.015 1.00 84.50 103 ALA A C 1
ATOM 773 O O . ALA A 1 103 ? -0.633 11.199 -12.312 1.00 84.50 103 ALA A O 1
ATOM 774 N N . ALA A 1 104 ? -2.124 10.081 -13.568 1.00 80.94 104 ALA A N 1
ATOM 775 C CA . ALA A 1 104 ? -3.201 11.050 -13.402 1.00 80.94 104 ALA A CA 1
ATOM 776 C C . ALA A 1 104 ? -3.539 11.273 -11.925 1.00 80.94 104 ALA A C 1
ATOM 778 O O . ALA A 1 104 ? -3.752 12.407 -11.505 1.00 80.94 104 ALA A O 1
ATOM 779 N N . LEU A 1 105 ? -3.547 10.203 -11.129 1.00 75.06 105 LEU A N 1
ATOM 780 C CA . LEU A 1 105 ? -3.829 10.305 -9.704 1.00 75.06 105 LEU A CA 1
ATOM 781 C C . LEU A 1 105 ? -2.631 10.807 -8.887 1.00 75.06 105 LEU A C 1
ATOM 783 O O . LEU A 1 105 ? -2.824 11.563 -7.941 1.00 75.06 105 LEU A O 1
ATOM 787 N N . ALA A 1 106 ? -1.405 10.430 -9.253 1.00 76.44 106 ALA A N 1
ATOM 788 C CA . ALA A 1 106 ? -0.190 10.937 -8.611 1.00 76.44 106 ALA A CA 1
ATOM 789 C C . ALA A 1 106 ? 0.079 12.425 -8.917 1.00 76.44 106 ALA A C 1
ATOM 791 O O . ALA A 1 106 ? 0.720 13.112 -8.125 1.00 76.44 106 ALA A O 1
ATOM 792 N N . ALA A 1 107 ? -0.422 12.933 -10.046 1.00 73.88 107 ALA A N 1
ATOM 793 C CA . ALA A 1 107 ? -0.308 14.335 -10.435 1.00 73.88 107 ALA A CA 1
ATOM 794 C C . ALA A 1 107 ? -1.351 15.254 -9.775 1.00 73.88 107 ALA A C 1
ATOM 796 O O . ALA A 1 107 ? -1.232 16.478 -9.871 1.00 73.88 107 ALA A O 1
ATOM 797 N N . VAL A 1 108 ? -2.365 14.698 -9.099 1.00 68.50 108 VAL A N 1
ATOM 798 C CA . VAL A 1 108 ? -3.296 15.498 -8.292 1.00 68.50 108 VAL A CA 1
ATOM 799 C C . VAL A 1 108 ? -2.481 16.256 -7.229 1.00 68.50 108 VAL A C 1
ATOM 801 O O . VAL A 1 108 ? -1.551 15.675 -6.658 1.00 68.50 108 VAL A O 1
ATOM 804 N N . PRO A 1 109 ? -2.769 17.550 -6.971 1.00 61.16 109 PRO A N 1
ATOM 805 C CA . PRO A 1 109 ? -2.083 18.313 -5.934 1.00 61.16 109 PRO A CA 1
ATOM 806 C C . PRO A 1 109 ? -2.052 17.549 -4.616 1.00 61.16 109 PRO A C 1
ATOM 808 O O . PRO A 1 109 ? -3.020 16.865 -4.283 1.00 61.16 109 PRO A O 1
ATOM 811 N N . SER A 1 110 ? -0.942 17.681 -3.890 1.00 59.44 110 SER A N 1
ATOM 812 C CA . SER A 1 110 ? -0.655 16.951 -2.658 1.00 59.44 110 SER A CA 1
ATOM 813 C C . SER A 1 110 ? -1.880 16.927 -1.750 1.00 59.44 110 SER A C 1
ATOM 815 O O . SER A 1 110 ? -2.256 17.944 -1.167 1.00 59.44 110 SER A O 1
ATOM 817 N N . TYR A 1 111 ? -2.505 15.761 -1.638 1.00 61.41 111 TYR A N 1
ATOM 818 C CA . TYR A 1 111 ? -3.555 15.526 -0.666 1.00 61.41 111 TYR A CA 1
ATOM 819 C C . TYR A 1 111 ? -2.976 14.601 0.390 1.00 61.41 111 TYR A C 1
ATOM 821 O O . TYR A 1 111 ? -2.709 13.426 0.135 1.00 61.41 111 TYR A O 1
ATOM 829 N N . ALA A 1 112 ? -2.705 15.173 1.560 1.00 66.00 112 ALA A N 1
ATOM 830 C CA . ALA A 1 112 ? -2.433 14.376 2.737 1.00 66.00 112 ALA A CA 1
ATOM 831 C C . ALA A 1 112 ? -3.769 13.798 3.194 1.00 66.00 112 ALA A C 1
ATOM 833 O O . ALA A 1 112 ? -4.676 14.546 3.563 1.00 66.00 112 ALA A O 1
ATOM 834 N N . TRP A 1 113 ? -3.886 12.479 3.150 1.00 73.94 113 TRP A N 1
ATOM 835 C CA . TRP A 1 113 ? -5.019 11.782 3.730 1.00 73.94 113 TRP A CA 1
ATOM 836 C C . TRP A 1 113 ? -4.534 11.078 4.996 1.00 73.94 113 TRP A C 1
ATOM 838 O O . TRP A 1 113 ? -3.434 10.527 5.045 1.00 73.94 113 TRP A O 1
ATOM 848 N N . GLN A 1 114 ? -5.326 11.170 6.058 1.00 81.81 114 GLN A N 1
ATOM 849 C CA . GLN A 1 114 ? -4.977 10.646 7.374 1.00 81.81 114 GLN A CA 1
ATOM 850 C C . GLN A 1 114 ? -5.857 9.423 7.644 1.00 81.81 114 GLN A C 1
ATOM 852 O O . GLN A 1 114 ? -7.082 9.553 7.604 1.00 81.81 114 GLN A O 1
ATOM 857 N N . PRO A 1 115 ? -5.280 8.234 7.894 1.00 89.88 115 PRO A N 1
ATOM 858 C CA . PRO A 1 115 ? -6.032 7.119 8.448 1.00 89.88 115 PRO A CA 1
ATOM 859 C C . PRO A 1 115 ? -6.769 7.559 9.718 1.00 89.88 115 PRO A C 1
ATOM 861 O O . PRO A 1 115 ? -6.169 8.120 10.634 1.00 89.88 115 PRO A O 1
ATOM 864 N N . GLU A 1 116 ? -8.076 7.315 9.758 1.00 89.81 116 GLU A N 1
ATOM 865 C CA . GLU A 1 116 ? -8.923 7.678 10.896 1.00 89.81 116 GLU A CA 1
ATOM 866 C C . GLU A 1 116 ? -8.627 6.783 12.113 1.00 89.81 116 GLU A C 1
ATOM 868 O O . GLU A 1 116 ? -8.251 5.614 11.927 1.00 89.81 116 GLU A O 1
ATOM 873 N N . PRO A 1 117 ? -8.854 7.269 13.349 1.00 92.94 117 PRO A N 1
ATOM 874 C CA . PRO A 1 117 ? -8.745 6.447 14.552 1.00 92.94 117 PRO A CA 1
ATOM 875 C C . PRO A 1 117 ? -9.566 5.152 14.428 1.00 92.94 117 PRO A C 1
ATOM 877 O O . PRO A 1 117 ? -10.705 5.170 13.960 1.00 92.94 117 PRO A O 1
ATOM 880 N N . GLY A 1 118 ? -8.988 4.020 14.839 1.00 92.31 118 GLY A N 1
ATOM 881 C CA . GLY A 1 118 ? -9.577 2.685 14.664 1.00 92.31 118 GLY A CA 1
ATOM 882 C C . GLY A 1 118 ? -9.257 1.996 13.329 1.00 92.31 118 GLY A C 1
ATOM 883 O O . GLY A 1 118 ? -9.587 0.824 13.165 1.00 92.31 118 GLY A O 1
ATOM 884 N N . SER A 1 119 ? -8.587 2.675 12.391 1.00 94.75 119 SER A N 1
ATOM 885 C CA . SER A 1 119 ? -8.000 2.020 11.212 1.00 94.75 119 SER A CA 1
ATOM 886 C C . SER A 1 119 ? -6.745 1.224 11.587 1.00 94.75 119 SER A C 1
ATOM 888 O O . SER A 1 119 ? -6.083 1.524 12.583 1.00 94.75 119 SER A O 1
ATOM 890 N N . ILE A 1 120 ? -6.370 0.264 10.740 1.00 97.44 120 ILE A N 1
ATOM 891 C CA . ILE A 1 120 ? -5.116 -0.488 10.852 1.00 97.44 120 ILE A CA 1
ATOM 892 C C . ILE A 1 120 ? -4.159 -0.040 9.744 1.00 97.44 120 ILE A C 1
ATOM 894 O O . ILE A 1 120 ? -4.537 0.052 8.574 1.00 97.44 120 ILE A O 1
ATOM 898 N N . VAL A 1 121 ? -2.899 0.206 10.090 1.00 97.25 121 VAL A N 1
ATOM 899 C CA . VAL A 1 121 ? -1.813 0.446 9.133 1.00 97.25 121 VAL A CA 1
ATOM 900 C C . VAL A 1 121 ? -0.775 -0.653 9.290 1.00 97.25 121 VAL A C 1
ATOM 902 O O . VAL A 1 121 ? -0.059 -0.699 10.285 1.00 97.25 121 VAL A O 1
ATOM 905 N N . VAL A 1 122 ? -0.649 -1.515 8.284 1.00 98.06 122 VAL A N 1
ATOM 906 C CA . VAL A 1 122 ? 0.443 -2.490 8.202 1.00 98.06 122 VAL A CA 1
ATOM 907 C C . VAL A 1 122 ? 1.534 -1.907 7.319 1.00 98.06 122 VAL A C 1
ATOM 909 O O . VAL A 1 122 ? 1.258 -1.498 6.196 1.00 98.06 122 VAL A O 1
ATOM 912 N N . ARG A 1 123 ? 2.781 -1.858 7.781 1.00 97.50 123 ARG A N 1
ATOM 913 C CA . ARG A 1 123 ? 3.884 -1.255 7.019 1.00 97.50 123 ARG A CA 1
ATOM 914 C C . ARG A 1 123 ? 5.126 -2.128 6.999 1.00 97.50 123 ARG A C 1
ATOM 916 O O . ARG A 1 123 ? 5.395 -2.872 7.943 1.00 97.50 123 ARG A O 1
ATOM 923 N N . ALA A 1 124 ? 5.922 -1.970 5.947 1.00 97.44 124 ALA A N 1
ATOM 924 C CA . ALA A 1 124 ? 7.300 -2.434 5.976 1.00 97.44 124 ALA A CA 1
ATOM 925 C C . ALA A 1 124 ? 8.084 -1.692 7.076 1.00 97.44 124 ALA A C 1
ATOM 927 O O . ALA A 1 124 ? 7.799 -0.527 7.397 1.00 97.44 124 ALA A O 1
ATOM 928 N N . ASP A 1 125 ? 9.081 -2.347 7.666 1.00 96.75 125 ASP A N 1
ATOM 929 C CA . ASP A 1 125 ? 9.969 -1.705 8.631 1.00 96.75 125 ASP A CA 1
ATOM 930 C C . ASP A 1 125 ? 11.455 -1.964 8.321 1.00 96.75 125 ASP A C 1
ATOM 932 O O . ASP A 1 125 ? 11.943 -3.076 8.541 1.00 96.75 125 ASP A O 1
ATOM 936 N N . PRO A 1 126 ? 12.188 -0.964 7.786 1.00 96.56 126 PRO A N 1
ATOM 937 C CA . PRO A 1 126 ? 11.741 0.397 7.456 1.00 96.56 126 PRO A CA 1
ATOM 938 C C . PRO A 1 126 ? 10.820 0.452 6.222 1.00 96.56 126 PRO A C 1
ATOM 940 O O . PRO A 1 126 ? 10.940 -0.358 5.307 1.00 96.56 126 PRO A O 1
ATOM 943 N N . SER A 1 127 ? 9.932 1.453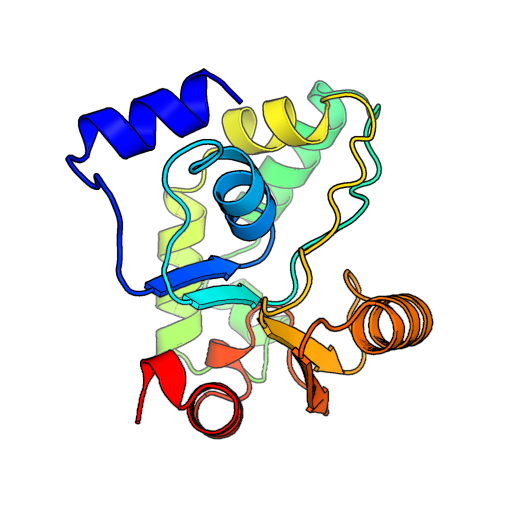 6.159 1.00 95.25 127 SER A N 1
ATOM 944 C CA . SER A 1 127 ? 9.096 1.726 4.978 1.00 95.25 127 SER A CA 1
ATOM 945 C C . SER A 1 127 ? 9.510 3.022 4.292 1.00 95.25 127 SER A C 1
ATOM 947 O O . SER A 1 127 ? 9.840 4.015 4.942 1.00 95.25 127 SER A O 1
ATOM 949 N N . ARG A 1 128 ? 9.447 3.015 2.955 1.00 91.62 128 ARG A N 1
ATOM 950 C CA . ARG A 1 128 ? 9.640 4.210 2.117 1.00 91.62 128 ARG A CA 1
ATOM 951 C C . ARG A 1 128 ? 8.426 5.144 2.100 1.00 91.62 128 ARG A C 1
ATOM 953 O O . ARG A 1 128 ? 8.553 6.271 1.639 1.00 91.62 128 ARG A O 1
ATOM 960 N N . PHE A 1 129 ? 7.260 4.661 2.533 1.00 90.75 129 PHE A N 1
ATOM 961 C CA . PHE A 1 129 ? 5.984 5.377 2.436 1.00 90.75 129 PHE A CA 1
ATOM 962 C C . PHE A 1 129 ? 5.427 5.803 3.785 1.00 90.75 129 PHE A C 1
ATOM 964 O O . PHE A 1 129 ? 4.827 6.870 3.883 1.00 90.75 129 PHE A O 1
ATOM 971 N N . VAL A 1 130 ? 5.651 4.995 4.819 1.00 93.25 130 VAL A N 1
ATOM 972 C CA . VAL A 1 130 ? 5.244 5.300 6.189 1.00 93.25 130 VAL A CA 1
ATOM 973 C C . VAL A 1 130 ? 6.500 5.288 7.046 1.00 93.25 130 VAL A C 1
ATOM 975 O O . VAL A 1 130 ? 6.973 4.235 7.460 1.00 93.25 130 VAL A O 1
ATOM 978 N N . SER A 1 131 ? 7.094 6.456 7.278 1.00 94.25 131 SER A N 1
ATOM 979 C CA . SER A 1 131 ? 8.313 6.552 8.088 1.00 94.25 131 SER A CA 1
ATOM 980 C C . SER A 1 131 ? 8.054 6.141 9.546 1.00 94.25 131 SER A C 1
ATOM 982 O O . SER A 1 131 ? 6.911 6.049 9.995 1.00 94.25 131 SER A O 1
ATOM 984 N N . ALA A 1 132 ? 9.117 5.898 10.321 1.00 95.81 132 ALA A N 1
ATOM 985 C CA . ALA A 1 132 ? 9.000 5.671 11.769 1.00 95.81 132 ALA A CA 1
ATOM 986 C C . ALA A 1 132 ? 8.302 6.837 12.488 1.00 95.81 132 ALA A C 1
ATOM 988 O O . ALA A 1 132 ? 7.490 6.620 13.381 1.00 95.81 132 ALA A O 1
ATOM 989 N N . GLU A 1 133 ? 8.574 8.064 12.050 1.00 95.06 133 GLU A N 1
ATOM 990 C CA . GLU A 1 133 ? 7.955 9.270 12.589 1.00 95.06 133 GLU A CA 1
ATOM 991 C C . GLU A 1 133 ? 6.458 9.346 12.251 1.00 95.06 133 GLU A C 1
ATOM 993 O O . GLU A 1 133 ? 5.642 9.623 13.127 1.00 95.06 133 GLU A O 1
ATOM 998 N N . GLU A 1 134 ? 6.083 9.039 11.004 1.00 93.50 134 GLU A N 1
ATOM 999 C CA . GLU A 1 134 ? 4.677 8.992 10.588 1.00 93.50 134 GLU A CA 1
ATOM 1000 C C . GLU A 1 134 ? 3.922 7.878 11.322 1.00 93.50 134 GLU A C 1
ATOM 1002 O O . GLU A 1 134 ? 2.838 8.109 11.844 1.00 93.50 134 GLU A O 1
ATOM 1007 N N . ALA A 1 135 ? 4.523 6.694 11.461 1.00 95.75 135 ALA A N 1
ATOM 1008 C CA . ALA A 1 135 ? 3.950 5.601 12.242 1.00 95.75 135 ALA A CA 1
ATOM 1009 C C . ALA A 1 135 ? 3.688 6.002 13.703 1.00 95.75 135 ALA A C 1
ATOM 1011 O O . ALA A 1 135 ? 2.620 5.709 14.235 1.00 95.75 135 ALA A O 1
ATOM 1012 N N . ALA A 1 136 ? 4.624 6.712 14.340 1.00 96.56 136 ALA A N 1
ATOM 1013 C CA . ALA A 1 136 ? 4.437 7.206 15.701 1.00 96.56 136 ALA A CA 1
ATOM 1014 C C . ALA A 1 136 ? 3.305 8.246 15.794 1.00 96.56 136 ALA A C 1
ATOM 1016 O O . ALA A 1 136 ? 2.524 8.212 16.746 1.00 96.56 136 ALA A O 1
ATOM 1017 N N . ARG A 1 137 ? 3.179 9.139 14.801 1.00 95.38 137 ARG A N 1
ATOM 1018 C CA . ARG A 1 137 ? 2.071 10.107 14.726 1.00 95.38 137 ARG A CA 1
ATOM 1019 C C . ARG A 1 137 ? 0.709 9.425 14.622 1.00 95.38 137 ARG A C 1
ATOM 1021 O O . ARG A 1 137 ? -0.197 9.789 15.363 1.00 95.38 137 ARG A O 1
ATOM 1028 N N . LEU A 1 138 ? 0.581 8.438 13.739 1.00 95.38 138 LEU A N 1
ATOM 1029 C CA . LEU A 1 138 ? -0.659 7.679 13.546 1.00 95.38 138 LEU A CA 1
ATOM 1030 C C . LEU A 1 138 ? -1.032 6.879 14.799 1.00 95.38 138 LEU A C 1
ATOM 1032 O O . LEU A 1 138 ? -2.180 6.889 15.234 1.00 95.38 138 LEU A O 1
ATOM 1036 N N . ALA A 1 139 ? -0.051 6.236 15.435 1.00 97.00 139 ALA A N 1
ATOM 1037 C CA . ALA A 1 139 ? -0.286 5.539 16.695 1.00 97.00 139 ALA A CA 1
ATOM 1038 C C . ALA A 1 139 ? -0.811 6.500 17.776 1.00 97.00 139 ALA A C 1
ATOM 1040 O O . ALA A 1 139 ? -1.765 6.185 18.488 1.00 97.00 139 ALA A O 1
ATOM 1041 N N . ALA A 1 140 ? -0.246 7.709 17.857 1.00 97.19 140 ALA A N 1
ATOM 1042 C CA . ALA A 1 140 ? -0.706 8.742 18.781 1.00 97.19 140 ALA A CA 1
ATOM 1043 C C . ALA A 1 140 ? -2.112 9.286 18.452 1.00 97.19 140 ALA A C 1
ATOM 1045 O O . ALA A 1 140 ? -2.781 9.787 19.356 1.00 97.19 140 ALA A O 1
ATOM 1046 N N . SER A 1 141 ? -2.579 9.180 17.202 1.00 95.88 141 SER A N 1
ATOM 1047 C CA . SER A 1 141 ? -3.942 9.561 16.806 1.00 95.88 141 SER A CA 1
ATOM 1048 C C . SER A 1 141 ? -4.977 8.442 16.983 1.00 95.88 141 SER A C 1
ATOM 1050 O O . SER A 1 141 ? -6.161 8.685 16.773 1.00 95.88 141 SER A O 1
ATOM 1052 N N . GLY A 1 142 ? -4.576 7.242 17.421 1.00 97.19 142 GLY A N 1
ATOM 1053 C CA . GLY A 1 142 ? -5.482 6.109 17.645 1.00 97.19 142 GLY A CA 1
ATOM 1054 C C . GLY A 1 142 ? -5.605 5.146 16.460 1.00 97.19 142 GLY A C 1
ATOM 1055 O O . GLY A 1 142 ? -6.558 4.368 16.406 1.00 97.19 142 GLY A O 1
ATOM 1056 N N . VAL A 1 143 ? -4.669 5.192 15.511 1.00 97.31 143 VAL A N 1
ATOM 1057 C CA . VAL A 1 143 ? -4.514 4.191 14.445 1.00 97.31 143 VAL A CA 1
ATOM 1058 C C . VAL A 1 143 ? -3.661 3.034 14.965 1.00 97.31 143 VAL A C 1
ATOM 1060 O O . VAL A 1 143 ? -2.620 3.257 15.582 1.00 97.31 143 VAL A O 1
ATOM 1063 N N . ASP A 1 144 ? -4.060 1.793 14.694 1.00 98.12 144 ASP A N 1
ATOM 1064 C CA . ASP A 1 144 ? -3.251 0.620 15.038 1.00 98.12 144 ASP A CA 1
ATOM 1065 C C . ASP A 1 144 ? -2.164 0.403 13.975 1.00 98.12 144 ASP A C 1
ATOM 1067 O O . ASP A 1 144 ? -2.444 -0.029 12.854 1.00 98.12 144 ASP A O 1
ATOM 1071 N N . VAL A 1 145 ? -0.917 0.748 14.306 1.00 98.00 145 VAL A N 1
ATOM 1072 C CA . VAL A 1 145 ? 0.218 0.642 13.383 1.00 98.00 145 VAL A CA 1
ATOM 1073 C C . VAL A 1 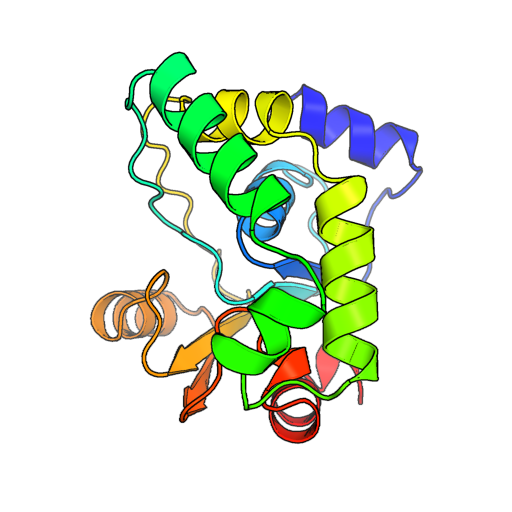145 ? 1.040 -0.611 13.671 1.00 98.00 145 VAL A C 1
ATOM 1075 O O . VAL A 1 145 ? 1.646 -0.752 14.732 1.00 98.00 145 VAL A O 1
ATOM 1078 N N . ARG A 1 146 ? 1.137 -1.489 12.672 1.00 98.06 146 ARG A N 1
ATOM 1079 C CA . ARG A 1 146 ? 1.806 -2.791 12.741 1.00 98.06 146 ARG A CA 1
ATOM 1080 C C . ARG A 1 146 ? 2.975 -2.827 11.753 1.00 98.06 146 ARG A C 1
ATOM 1082 O O . ARG A 1 146 ? 2.786 -2.770 10.538 1.00 98.06 146 ARG A O 1
ATOM 1089 N N . GLY A 1 147 ? 4.201 -2.882 12.268 1.00 97.94 147 GLY A N 1
ATOM 1090 C CA . GLY A 1 147 ? 5.420 -2.963 11.457 1.00 97.94 147 GLY A CA 1
ATOM 1091 C C . GLY A 1 147 ? 5.866 -4.404 11.218 1.00 97.94 147 GLY A C 1
ATOM 1092 O O . GLY A 1 147 ? 5.829 -5.215 12.140 1.00 97.94 147 GLY A O 1
ATOM 1093 N N . ILE A 1 148 ? 6.325 -4.711 10.002 1.00 98.19 148 ILE A N 1
ATOM 1094 C CA . ILE A 1 148 ? 6.946 -6.000 9.666 1.00 98.19 148 ILE A CA 1
ATOM 1095 C C . ILE A 1 148 ? 8.434 -5.765 9.359 1.00 98.19 148 ILE A C 1
ATOM 1097 O O . ILE A 1 148 ? 8.758 -5.265 8.272 1.00 98.19 148 ILE A O 1
ATOM 1101 N N . PRO A 1 149 ? 9.342 -6.101 10.298 1.00 97.31 149 PRO A N 1
ATOM 1102 C CA . PRO A 1 149 ? 10.779 -5.916 10.123 1.00 97.31 149 PRO A CA 1
ATOM 1103 C C . PRO A 1 149 ? 11.312 -6.613 8.874 1.00 97.31 149 PRO A C 1
ATOM 1105 O O . PRO A 1 149 ? 11.032 -7.786 8.643 1.00 97.31 149 PRO A O 1
ATOM 1108 N N . GLY A 1 150 ? 12.092 -5.888 8.073 1.00 94.69 150 GLY A N 1
ATOM 1109 C CA . GLY A 1 150 ? 12.742 -6.412 6.870 1.00 94.69 150 GLY A CA 1
ATOM 1110 C C . GLY A 1 150 ? 11.816 -6.637 5.673 1.00 94.69 150 GLY A C 1
ATOM 1111 O O . GLY A 1 150 ? 12.295 -7.047 4.615 1.00 94.69 150 GLY A O 1
ATOM 1112 N N . ALA A 1 151 ? 10.513 -6.362 5.794 1.00 95.50 151 ALA A N 1
ATOM 1113 C CA . ALA A 1 151 ? 9.586 -6.573 4.695 1.00 95.50 151 ALA A CA 1
ATOM 1114 C C . ALA A 1 151 ? 9.826 -5.636 3.512 1.00 95.50 151 ALA A C 1
ATOM 1116 O O . ALA A 1 151 ? 10.121 -4.451 3.655 1.00 95.50 151 ALA A O 1
ATOM 1117 N N . ALA A 1 152 ? 9.643 -6.185 2.313 1.00 93.38 152 ALA A N 1
ATOM 1118 C CA . ALA A 1 152 ? 9.546 -5.396 1.102 1.00 93.38 152 ALA A CA 1
ATOM 1119 C C . ALA A 1 152 ? 8.194 -4.668 1.047 1.00 93.38 152 ALA A C 1
ATOM 1121 O O . ALA A 1 152 ? 7.247 -5.007 1.753 1.00 93.38 152 ALA A O 1
ATOM 1122 N N . HIS A 1 153 ? 8.086 -3.705 0.131 1.00 93.62 153 HIS A N 1
ATOM 1123 C CA . HIS A 1 153 ? 6.864 -2.923 -0.068 1.00 93.62 153 HIS A CA 1
ATOM 1124 C C . HIS A 1 153 ? 5.613 -3.791 -0.309 1.00 93.62 153 HIS A C 1
ATOM 1126 O O . HIS A 1 153 ? 4.557 -3.531 0.264 1.00 93.62 153 HIS A O 1
ATOM 1132 N N . SER A 1 154 ? 5.718 -4.838 -1.133 1.00 94.00 154 SER A N 1
ATOM 1133 C CA . SER A 1 154 ? 4.688 -5.882 -1.216 1.00 94.00 154 SER A CA 1
ATOM 1134 C C . SER A 1 154 ? 4.945 -6.900 -0.109 1.00 94.00 154 SER A C 1
ATOM 1136 O O . SER A 1 154 ? 5.616 -7.914 -0.318 1.00 94.00 154 SER A O 1
ATOM 1138 N N . VAL A 1 155 ? 4.459 -6.579 1.092 1.00 94.75 155 VAL A N 1
ATOM 1139 C CA . VAL A 1 155 ? 4.779 -7.302 2.332 1.00 94.75 155 VAL A CA 1
ATOM 1140 C C . VAL A 1 155 ? 4.498 -8.801 2.221 1.00 94.75 155 VAL A C 1
ATOM 1142 O O . VAL A 1 155 ? 5.353 -9.599 2.595 1.00 94.75 155 VAL A O 1
ATOM 1145 N N . TRP A 1 156 ? 3.386 -9.196 1.595 1.00 94.31 156 TRP A N 1
ATOM 1146 C CA . TRP A 1 156 ? 2.982 -10.598 1.442 1.00 94.31 156 TRP A CA 1
ATOM 1147 C C . TRP A 1 156 ? 3.915 -11.425 0.551 1.00 94.31 156 TRP A C 1
ATOM 1149 O O . TRP A 1 156 ? 4.033 -12.621 0.774 1.00 94.31 156 TRP A O 1
ATOM 1159 N N . TYR A 1 157 ? 4.610 -10.817 -0.416 1.00 93.88 157 TYR A N 1
ATOM 1160 C CA . TYR A 1 157 ? 5.587 -11.544 -1.238 1.00 93.88 157 TYR A CA 1
ATOM 1161 C C . TYR A 1 157 ? 6.908 -11.793 -0.511 1.00 93.88 157 TYR A C 1
ATOM 1163 O O . TYR A 1 157 ? 7.664 -12.670 -0.907 1.00 93.88 157 TYR A O 1
ATOM 1171 N N . SER A 1 158 ? 7.210 -11.012 0.528 1.00 92.50 158 SER A N 1
ATOM 1172 C CA . SER A 1 158 ? 8.471 -11.137 1.271 1.00 92.50 158 SER A CA 1
ATOM 1173 C C . SER A 1 158 ? 8.308 -11.828 2.627 1.00 92.50 158 SER A C 1
ATOM 1175 O O . SER A 1 158 ? 9.215 -12.525 3.064 1.00 92.50 158 SER A O 1
ATOM 1177 N N . HIS A 1 159 ? 7.172 -11.624 3.300 1.00 95.31 159 HIS A N 1
ATOM 1178 C CA . HIS A 1 159 ? 6.921 -12.033 4.684 1.00 95.31 159 HIS A CA 1
ATOM 1179 C C . HIS A 1 159 ? 5.446 -12.427 4.870 1.00 95.31 159 HIS A C 1
ATOM 1181 O O . HIS A 1 159 ? 4.723 -11.828 5.666 1.00 95.31 159 HIS A O 1
ATOM 1187 N N . PHE A 1 160 ? 4.980 -13.419 4.106 1.00 94.94 160 PHE A N 1
ATOM 1188 C CA . PHE A 1 160 ? 3.574 -13.840 4.088 1.00 94.94 160 PHE A CA 1
ATOM 1189 C C . PHE A 1 160 ? 3.020 -14.201 5.476 1.00 94.94 160 PHE A C 1
ATOM 1191 O O . PHE A 1 160 ? 1.988 -13.671 5.889 1.00 94.94 160 PHE A O 1
ATOM 1198 N N . ASP A 1 161 ? 3.728 -15.048 6.224 1.00 96.19 161 ASP A N 1
ATOM 1199 C CA . ASP A 1 161 ? 3.270 -15.514 7.539 1.00 96.19 161 ASP A CA 1
ATOM 1200 C C . ASP A 1 161 ? 3.213 -14.373 8.559 1.00 96.19 161 ASP A C 1
ATOM 1202 O O . ASP A 1 161 ? 2.268 -14.266 9.339 1.00 96.19 161 ASP A O 1
ATOM 1206 N N . ALA A 1 162 ? 4.198 -13.471 8.524 1.00 97.50 162 ALA A N 1
ATOM 1207 C CA . ALA A 1 162 ? 4.198 -12.299 9.390 1.00 97.50 162 ALA A CA 1
ATOM 1208 C C . ALA A 1 162 ? 3.065 -11.333 9.020 1.00 97.50 162 ALA A C 1
ATOM 1210 O O . ALA A 1 162 ? 2.423 -10.784 9.909 1.00 97.50 162 ALA A O 1
ATOM 1211 N N . PHE A 1 163 ? 2.784 -11.153 7.725 1.00 97.19 163 PHE A N 1
ATOM 1212 C CA . PHE A 1 163 ? 1.686 -10.309 7.258 1.00 97.19 163 PHE A CA 1
ATOM 1213 C C . PHE A 1 163 ? 0.320 -10.841 7.695 1.00 97.19 163 PHE A C 1
ATOM 1215 O O . PHE A 1 163 ? -0.484 -10.083 8.231 1.00 97.19 163 PHE A O 1
ATOM 1222 N N . THR A 1 164 ? 0.069 -12.136 7.506 1.00 97.44 164 THR A N 1
ATOM 1223 C CA . THR A 1 164 ? -1.205 -12.754 7.897 1.00 97.44 164 THR A CA 1
ATOM 1224 C C . THR A 1 164 ? -1.384 -12.775 9.414 1.00 97.44 164 THR A C 1
ATOM 1226 O O . THR A 1 164 ? -2.449 -12.411 9.906 1.00 97.44 164 THR A O 1
ATOM 1229 N N . SER A 1 165 ? -0.321 -13.077 10.167 1.00 97.62 165 SER A N 1
ATOM 1230 C CA . SER A 1 165 ? -0.330 -13.012 11.637 1.00 97.62 165 SER A CA 1
ATOM 1231 C C . SER A 1 165 ? -0.543 -11.592 12.164 1.00 97.62 165 SER A C 1
ATOM 1233 O O . SER A 1 165 ? -1.163 -11.403 13.207 1.00 97.62 165 SER A O 1
ATOM 1235 N N . ALA A 1 166 ? -0.045 -10.583 11.445 1.00 96.94 166 ALA A N 1
ATOM 1236 C CA . ALA A 1 166 ? -0.247 -9.179 11.777 1.00 96.94 166 ALA A CA 1
ATOM 1237 C C . ALA A 1 166 ? -1.649 -8.669 11.415 1.00 96.94 166 ALA A C 1
ATOM 1239 O O . ALA A 1 166 ? -1.920 -7.498 11.665 1.00 96.94 166 ALA A O 1
ATOM 1240 N N . LEU A 1 167 ? -2.532 -9.483 10.824 1.00 96.88 167 LEU A N 1
ATOM 1241 C CA . LEU A 1 167 ? -3.876 -9.060 10.425 1.00 96.88 167 LEU A CA 1
ATOM 1242 C C . LEU A 1 167 ? -4.942 -10.149 10.669 1.00 96.88 167 LEU A C 1
ATOM 1244 O O . LEU A 1 167 ? -5.586 -10.614 9.722 1.00 96.88 167 LEU A O 1
ATOM 1248 N N . PRO A 1 168 ? -5.164 -10.558 11.933 1.00 96.69 168 PRO A N 1
ATOM 1249 C CA . PRO A 1 168 ? -6.183 -11.552 12.276 1.00 96.69 168 PRO A CA 1
ATOM 1250 C C . PRO A 1 168 ? -7.603 -11.116 11.889 1.00 96.69 168 PRO A C 1
ATOM 1252 O O . PRO A 1 168 ? -8.443 -11.960 11.614 1.00 96.69 168 PRO A O 1
ATOM 1255 N N . GLU A 1 169 ? -7.876 -9.814 11.778 1.00 95.81 169 GLU A N 1
ATOM 1256 C CA . GLU A 1 169 ? -9.165 -9.286 11.313 1.00 95.81 169 GLU A CA 1
ATOM 1257 C C . GLU A 1 169 ? -9.500 -9.705 9.874 1.00 95.81 169 GLU A C 1
ATOM 1259 O O . GLU A 1 169 ? -10.663 -9.681 9.475 1.00 95.81 169 GLU A O 1
ATOM 1264 N N . ALA A 1 170 ? -8.482 -10.064 9.087 1.00 93.12 170 ALA A N 1
ATOM 1265 C CA . ALA A 1 170 ? -8.631 -10.525 7.713 1.00 93.12 170 ALA A CA 1
ATOM 1266 C C . ALA A 1 170 ? -8.412 -12.034 7.550 1.00 93.12 170 ALA A C 1
ATOM 1268 O O . ALA A 1 170 ? -8.974 -12.627 6.629 1.00 93.12 170 ALA A O 1
ATOM 1269 N N . PHE A 1 171 ? -7.568 -12.636 8.393 1.00 94.31 171 PHE A N 1
ATOM 1270 C CA . PHE A 1 171 ? -7.029 -13.981 8.161 1.00 94.31 171 PHE A CA 1
ATOM 1271 C C . PHE A 1 171 ? -7.173 -14.951 9.347 1.00 94.31 171 PHE A C 1
ATOM 1273 O O . PHE A 1 171 ? -6.675 -16.073 9.249 1.00 94.31 171 PHE A O 1
ATOM 1280 N N . GLY A 1 172 ? -7.797 -14.524 10.451 1.00 87.19 172 GLY A N 1
ATOM 1281 C CA . GLY A 1 172 ? -8.007 -15.315 11.672 1.00 87.19 172 GLY A CA 1
ATOM 1282 C C . GLY A 1 172 ? -9.357 -16.013 11.771 1.00 87.19 172 GLY A C 1
ATOM 1283 O O . GLY A 1 172 ? -10.246 -15.760 10.927 1.00 87.19 172 GLY A O 1
#

Organism: NCBI:txid33014

Secondary structure (DSSP, 8-state):
-HHHHHHHHHTT-SS-SEEEEETHHHHHHHHH-SSS--SEEEEES--SS----S-HHHHHHHHHHHHHH--HHHHHHH-TTS-HHHHHHHHHHHHH--HHHHHHHHTS------PPTT-EEEEEES-SSS-HHHHHHHHHHT-EEEEEET--SSHHHH-HHHHHHT-HHHH-

pLDDT: mean 88.15, std 10.15, range [58.69, 98.19]